Protein AF-A0A439TYH3-F1 (afdb_monomer_lite)

Radius of gyration: 12.87 Å; chains: 1; bounding box: 20×38×28 Å

Sequence (64 aa):
MAVGVCRIKDGWATRDSVWVRYGDGKELEMPVSEYEKKGYGPAVDDLSECPPNKGNVMPTGPKG

Foldseek 3Di:
DKAWAAWEDDVPDPWIWTWIADPVRDIDIDTLVVCVVVVHDDHHVPGHHDDPCPVPPPVPPPPD

Structure (mmCIF, N/CA/C/O backbone):
data_AF-A0A439TYH3-F1
#
_entry.id   AF-A0A439TYH3-F1
#
loop_
_atom_site.group_PDB
_atom_site.id
_atom_site.type_symbol
_atom_site.label_atom_id
_atom_site.label_alt_id
_atom_site.label_comp_id
_atom_site.label_asym_id
_atom_site.label_entity_id
_atom_site.label_seq_id
_atom_site.pdbx_PDB_ins_code
_atom_site.Cartn_x
_atom_site.Cartn_y
_atom_site.Cartn_z
_atom_site.occupancy
_atom_site.B_iso_or_equiv
_atom_site.auth_seq_id
_atom_site.auth_comp_id
_atom_site.auth_asym_id
_atom_site.auth_atom_id
_atom_site.pdbx_PDB_model_num
ATOM 1 N N . MET A 1 1 ? -5.099 7.239 12.306 1.00 69.62 1 MET A N 1
ATOM 2 C CA . MET A 1 1 ? -4.682 5.895 11.846 1.00 69.62 1 MET A CA 1
ATOM 3 C C . MET A 1 1 ? -4.170 6.030 10.420 1.00 69.62 1 MET A C 1
ATOM 5 O O . MET A 1 1 ? -4.691 6.88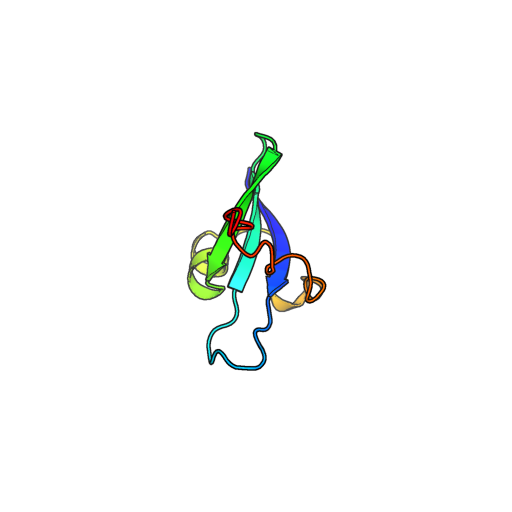7 9.713 1.00 69.62 1 MET A O 1
ATOM 9 N N . ALA A 1 2 ? -3.113 5.305 10.049 1.00 75.31 2 ALA A N 1
ATOM 10 C CA . ALA A 1 2 ? -2.628 5.268 8.669 1.00 75.31 2 ALA A CA 1
ATOM 11 C C . ALA A 1 2 ? -3.234 4.048 7.972 1.00 75.31 2 ALA A C 1
ATOM 13 O O . ALA A 1 2 ? -3.334 2.995 8.602 1.00 75.31 2 ALA A O 1
ATOM 14 N N . VAL A 1 3 ? -3.649 4.200 6.719 1.00 81.31 3 VAL A N 1
ATOM 15 C CA . VAL A 1 3 ? -4.222 3.115 5.910 1.00 81.31 3 VAL A CA 1
ATOM 16 C C . VAL A 1 3 ? -3.430 2.967 4.620 1.00 81.31 3 VAL A C 1
ATOM 18 O O . VAL A 1 3 ? -3.061 3.977 4.011 1.00 81.31 3 VAL A O 1
ATOM 21 N N . GLY A 1 4 ? -3.147 1.727 4.220 1.00 81.38 4 GLY A N 1
ATOM 22 C CA . GLY A 1 4 ? -2.546 1.448 2.918 1.00 81.38 4 GLY A CA 1
ATOM 23 C C . GLY A 1 4 ? -3.499 1.848 1.803 1.00 81.38 4 GLY A C 1
ATOM 24 O O . GLY A 1 4 ? -4.672 1.483 1.825 1.00 81.38 4 GLY A O 1
ATOM 25 N N . VAL A 1 5 ? -3.002 2.637 0.855 1.00 83.00 5 VAL A N 1
ATOM 26 C CA . VAL A 1 5 ? -3.783 3.144 -0.278 1.00 83.00 5 VAL A CA 1
ATOM 27 C C . VAL A 1 5 ? -3.500 2.315 -1.521 1.00 83.00 5 VAL A C 1
ATOM 29 O O . VAL A 1 5 ? -4.430 1.826 -2.153 1.00 83.00 5 VAL A O 1
ATOM 32 N N . CYS A 1 6 ? -2.227 2.173 -1.888 1.00 84.50 6 CYS A N 1
ATOM 33 C CA . CYS A 1 6 ? -1.817 1.428 -3.074 1.00 84.50 6 CYS A CA 1
ATOM 34 C C . CYS A 1 6 ? -0.325 1.066 -3.021 1.00 84.50 6 CYS A C 1
ATOM 36 O O . CYS A 1 6 ? 0.457 1.741 -2.343 1.00 84.50 6 CYS A O 1
ATOM 38 N N . ARG A 1 7 ? 0.064 0.009 -3.744 1.00 84.12 7 ARG A N 1
ATOM 39 C CA . ARG A 1 7 ? 1.460 -0.429 -3.895 1.00 84.12 7 ARG A CA 1
ATOM 40 C C . ARG A 1 7 ? 2.114 0.261 -5.093 1.00 84.12 7 ARG A C 1
ATOM 42 O O . ARG A 1 7 ? 1.553 0.273 -6.184 1.00 84.12 7 ARG A O 1
ATOM 49 N N . ILE A 1 8 ? 3.295 0.832 -4.920 1.00 82.50 8 ILE A N 1
ATOM 50 C CA . ILE A 1 8 ? 4.120 1.333 -6.016 1.00 82.50 8 ILE A CA 1
ATOM 51 C C . ILE A 1 8 ? 5.080 0.232 -6.422 1.00 82.50 8 ILE A C 1
ATOM 53 O O . ILE A 1 8 ? 5.947 -0.171 -5.644 1.00 82.50 8 ILE A O 1
ATOM 57 N N . LYS A 1 9 ? 4.943 -0.189 -7.674 1.00 72.69 9 LYS A N 1
ATOM 58 C CA . LYS A 1 9 ? 5.885 -1.070 -8.338 1.00 72.69 9 LYS A CA 1
ATOM 59 C C . LYS A 1 9 ? 6.682 -0.240 -9.327 1.00 72.69 9 LYS A C 1
ATOM 61 O O . LYS A 1 9 ? 6.226 0.030 -10.438 1.00 72.69 9 LYS A O 1
ATOM 66 N N . ASP A 1 10 ? 7.842 0.231 -8.898 1.00 67.69 10 ASP A N 1
ATOM 67 C CA . ASP A 1 10 ? 8.724 0.944 -9.806 1.00 67.69 10 ASP A CA 1
ATOM 68 C C . ASP A 1 10 ? 9.418 -0.091 -10.698 1.00 67.69 10 ASP A C 1
ATOM 70 O O . ASP A 1 10 ? 10.159 -0.946 -10.218 1.00 67.69 10 ASP A O 1
ATOM 74 N N . GLY A 1 11 ? 9.136 -0.064 -12.003 1.00 58.59 11 GLY A N 1
ATOM 75 C CA . GLY A 1 11 ? 9.654 -1.055 -12.957 1.00 58.59 11 GLY A CA 1
ATOM 76 C C . GLY A 1 11 ? 11.185 -1.094 -13.053 1.00 58.59 11 GLY A C 1
ATOM 77 O O . GLY A 1 11 ? 11.728 -2.010 -13.668 1.00 58.59 11 GLY A O 1
ATOM 78 N N . TRP A 1 12 ? 11.867 -0.116 -12.449 1.00 56.75 12 TRP A N 1
ATOM 79 C CA . TRP A 1 12 ? 13.320 0.002 -12.386 1.00 56.75 12 TRP A CA 1
ATOM 80 C C . TRP A 1 12 ? 13.894 -0.174 -10.975 1.00 56.75 12 TRP A C 1
ATOM 82 O O . TRP A 1 12 ? 15.103 -0.378 -10.845 1.00 56.75 12 TRP A O 1
ATOM 92 N N . ALA A 1 13 ? 13.073 -0.139 -9.920 1.00 54.47 13 ALA A N 1
ATOM 93 C CA . ALA A 1 13 ? 13.541 -0.329 -8.552 1.00 54.47 13 ALA A CA 1
ATOM 94 C C . ALA A 1 13 ? 13.261 -1.751 -8.058 1.00 54.47 13 ALA A C 1
ATOM 96 O O . ALA A 1 13 ? 12.151 -2.263 -8.112 1.00 54.47 13 ALA A O 1
ATOM 97 N N . THR A 1 14 ? 14.269 -2.377 -7.455 1.00 54.09 14 THR A N 1
ATOM 98 C CA . THR A 1 14 ? 14.160 -3.680 -6.770 1.00 54.09 14 THR A CA 1
ATOM 99 C C . THR A 1 14 ? 13.394 -3.591 -5.437 1.00 54.09 14 THR A C 1
ATOM 101 O O . THR A 1 14 ? 13.549 -4.450 -4.571 1.00 54.09 14 THR A O 1
ATOM 104 N N . ARG A 1 15 ? 12.654 -2.504 -5.200 1.00 62.25 15 ARG A N 1
ATOM 105 C CA . ARG A 1 15 ? 12.011 -2.199 -3.921 1.00 62.25 15 ARG A CA 1
ATOM 106 C C . ARG A 1 15 ? 10.592 -1.714 -4.163 1.00 62.25 15 ARG A C 1
ATOM 108 O O . ARG A 1 15 ? 10.398 -0.634 -4.710 1.00 62.25 15 ARG A O 1
ATOM 115 N N . ASP A 1 16 ? 9.633 -2.511 -3.710 1.00 78.19 16 ASP A N 1
ATOM 116 C CA . ASP A 1 16 ? 8.231 -2.131 -3.637 1.00 78.19 16 ASP A CA 1
ATOM 117 C C . ASP A 1 16 ? 8.013 -1.123 -2.495 1.00 78.19 16 ASP A C 1
ATOM 119 O O . ASP A 1 16 ? 8.496 -1.293 -1.364 1.00 78.19 16 ASP A O 1
ATOM 123 N N . SER A 1 17 ? 7.249 -0.075 -2.790 1.00 84.75 17 SER A N 1
ATOM 124 C CA . SER A 1 17 ? 6.810 0.935 -1.823 1.00 84.75 17 SER A CA 1
ATOM 125 C C . SER A 1 17 ? 5.286 0.932 -1.720 1.00 84.75 17 SER A C 1
ATOM 127 O O . SER A 1 17 ? 4.586 0.394 -2.569 1.00 84.75 17 SER A O 1
ATOM 129 N N . VAL A 1 18 ? 4.738 1.537 -0.674 1.00 87.00 18 VAL A N 1
ATOM 130 C CA . VAL A 1 18 ? 3.301 1.670 -0.425 1.00 87.00 18 VAL A CA 1
ATOM 131 C C . VAL A 1 18 ? 2.996 3.121 -0.104 1.00 87.00 18 VAL A C 1
ATOM 133 O O . VAL A 1 18 ? 3.673 3.736 0.720 1.00 87.00 18 VAL A O 1
ATOM 136 N N . TRP A 1 19 ? 1.946 3.661 -0.717 1.00 87.38 19 TRP A N 1
ATOM 137 C CA . TRP A 1 19 ? 1.373 4.927 -0.276 1.00 87.38 19 TRP A CA 1
ATOM 138 C C . TRP A 1 19 ? 0.440 4.682 0.892 1.00 87.38 19 TRP A C 1
ATOM 140 O O . TRP A 1 19 ? -0.532 3.934 0.774 1.00 87.38 19 TRP A O 1
ATOM 150 N N . VAL A 1 20 ? 0.719 5.333 2.014 1.00 87.75 20 VAL A N 1
ATOM 151 C CA . VAL A 1 20 ? -0.152 5.331 3.185 1.00 87.75 20 VAL A CA 1
ATOM 152 C C . VAL A 1 20 ? -0.804 6.686 3.352 1.00 87.75 20 VAL A C 1
ATOM 154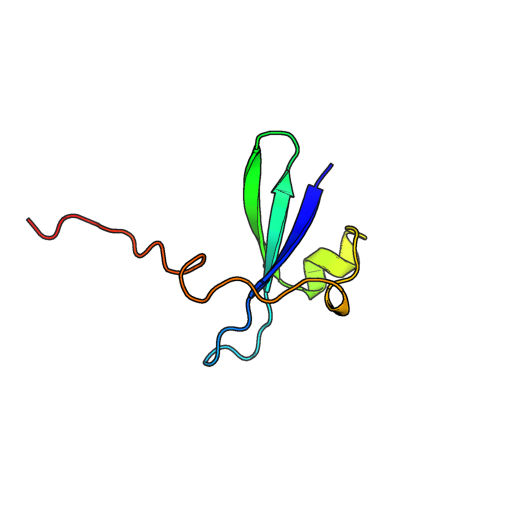 O O . VAL A 1 20 ? -0.151 7.719 3.226 1.00 87.75 20 VAL A O 1
ATOM 157 N N . ARG A 1 21 ? -2.096 6.696 3.675 1.00 85.94 21 ARG A N 1
ATOM 158 C CA . ARG A 1 21 ? -2.824 7.919 4.010 1.00 85.94 21 ARG A CA 1
ATOM 159 C C . ARG A 1 21 ? -3.060 7.989 5.505 1.00 85.94 21 ARG A C 1
ATOM 161 O O . ARG A 1 21 ? -3.636 7.079 6.098 1.00 85.94 21 ARG A O 1
ATOM 168 N N . TYR A 1 22 ? -2.636 9.087 6.108 1.00 85.38 22 TYR A N 1
ATOM 169 C CA . TYR A 1 22 ? -2.877 9.405 7.506 1.00 85.38 22 TYR A CA 1
ATOM 170 C C . TYR A 1 22 ? -4.202 10.156 7.664 1.00 85.38 22 TYR A C 1
ATOM 172 O O . TYR A 1 22 ? -4.671 10.828 6.747 1.00 85.38 22 TYR A O 1
ATOM 180 N N . GLY A 1 23 ? -4.791 10.085 8.861 1.00 78.31 23 GLY A N 1
ATOM 181 C CA . GLY A 1 23 ? -6.063 10.753 9.185 1.00 78.31 23 GLY A CA 1
ATOM 182 C C . GLY A 1 23 ? -6.069 12.279 9.010 1.00 78.31 23 GLY A C 1
ATOM 183 O O . GLY A 1 23 ? -7.136 12.864 8.898 1.00 78.31 23 GLY A O 1
ATOM 184 N N . ASP A 1 24 ? -4.895 12.907 8.923 1.00 82.56 24 ASP A N 1
ATOM 185 C CA . ASP A 1 24 ? -4.706 14.334 8.612 1.00 82.56 24 ASP A CA 1
ATOM 186 C C . ASP A 1 24 ? -4.847 14.642 7.104 1.00 82.56 24 ASP A C 1
ATOM 188 O O . ASP A 1 24 ? -4.603 15.752 6.648 1.00 82.56 24 ASP A O 1
ATOM 192 N N . GLY A 1 25 ? -5.162 13.633 6.285 1.00 80.19 25 GLY A N 1
ATOM 193 C CA . GLY A 1 25 ? -5.212 13.742 4.829 1.00 80.19 25 GLY A CA 1
ATOM 194 C C . GLY A 1 25 ? -3.844 13.652 4.152 1.00 80.19 25 GLY A C 1
ATOM 195 O O . GLY A 1 25 ? -3.808 13.447 2.942 1.00 80.19 25 GLY A O 1
ATOM 196 N N . LYS A 1 26 ? -2.746 13.731 4.914 1.00 82.69 26 LYS A N 1
ATOM 197 C CA . LYS A 1 26 ? -1.379 13.526 4.423 1.00 82.69 26 LYS A CA 1
ATOM 198 C C . LYS A 1 26 ? -1.189 12.114 3.893 1.00 82.69 26 LYS A C 1
ATOM 200 O O . LYS A 1 26 ? -1.518 11.141 4.570 1.00 82.69 26 LYS A O 1
ATOM 205 N N . GLU A 1 27 ? -0.602 12.019 2.717 1.00 86.50 27 GLU A N 1
ATOM 206 C CA . GLU A 1 27 ? -0.159 10.766 2.134 1.00 86.50 27 GLU A CA 1
ATOM 207 C C . GLU A 1 27 ? 1.378 10.707 2.171 1.00 86.50 27 GLU A C 1
ATOM 209 O O . GLU A 1 27 ? 2.044 11.725 1.977 1.00 86.50 27 GLU A O 1
ATOM 214 N N . LEU A 1 28 ? 1.938 9.537 2.469 1.00 84.88 28 LEU A N 1
ATOM 215 C CA . LEU A 1 28 ? 3.380 9.317 2.526 1.00 84.88 28 LEU A CA 1
ATOM 216 C C . LEU A 1 28 ? 3.720 8.015 1.815 1.00 84.88 28 LEU A C 1
ATOM 218 O O . LEU A 1 28 ? 3.048 7.002 2.005 1.00 84.88 28 LEU A O 1
ATOM 222 N N . GLU A 1 29 ? 4.800 8.035 1.051 1.00 86.00 29 GLU A N 1
ATOM 223 C CA . GLU A 1 29 ? 5.411 6.815 0.554 1.00 86.00 29 GLU A CA 1
ATOM 224 C C . GLU A 1 29 ? 6.253 6.161 1.651 1.00 86.00 29 GLU A C 1
ATOM 226 O O . GLU A 1 29 ? 7.101 6.803 2.275 1.00 86.00 29 GLU A O 1
ATOM 231 N N . MET A 1 30 ? 6.046 4.868 1.870 1.00 85.44 30 MET A N 1
ATOM 232 C CA . MET A 1 30 ? 6.894 4.075 2.745 1.00 85.44 30 MET A CA 1
ATOM 233 C C . MET A 1 30 ? 7.243 2.732 2.103 1.00 85.44 30 MET A C 1
ATOM 235 O O . MET A 1 30 ? 6.425 2.180 1.373 1.00 85.44 30 MET A O 1
ATOM 239 N N . PRO A 1 31 ? 8.413 2.150 2.396 1.00 87.06 31 PRO A N 1
ATOM 240 C CA . PRO A 1 31 ? 8.754 0.827 1.889 1.00 87.06 31 PRO A CA 1
ATOM 241 C C . PRO A 1 31 ? 7.824 -0.246 2.472 1.00 87.06 31 PRO A C 1
ATOM 243 O O . PRO A 1 31 ? 7.449 -0.174 3.648 1.00 87.06 31 PRO A O 1
ATOM 246 N N . VAL A 1 32 ? 7.515 -1.277 1.675 1.00 85.69 32 VAL A N 1
ATOM 247 C CA . VAL A 1 32 ? 6.660 -2.415 2.077 1.00 85.69 32 VAL A CA 1
ATOM 248 C C . VAL A 1 32 ? 7.096 -3.013 3.415 1.00 85.69 32 VAL A C 1
ATOM 250 O O . VAL A 1 32 ? 6.274 -3.195 4.307 1.00 85.69 32 VAL A O 1
ATOM 253 N N . SER A 1 33 ? 8.401 -3.208 3.620 1.00 86.56 33 SER A N 1
ATOM 254 C CA . SER A 1 33 ? 8.921 -3.774 4.871 1.00 86.56 33 SER A CA 1
ATOM 255 C C . SER A 1 33 ? 8.575 -2.942 6.110 1.00 86.56 33 SER A C 1
ATOM 257 O O . SER A 1 33 ? 8.384 -3.493 7.191 1.00 86.56 33 SER A O 1
ATOM 259 N N . GLU A 1 34 ? 8.501 -1.614 5.989 1.00 86.94 34 GLU A N 1
ATOM 260 C CA . GLU A 1 34 ? 8.092 -0.752 7.102 1.00 86.94 34 GLU A CA 1
ATOM 261 C C . GLU A 1 34 ? 6.568 -0.726 7.260 1.00 86.94 34 GLU A C 1
ATOM 263 O O . GLU A 1 34 ? 6.078 -0.653 8.386 1.00 86.94 34 GLU A O 1
ATOM 268 N N . TYR A 1 35 ? 5.816 -0.823 6.162 1.00 86.44 35 TYR A N 1
ATOM 269 C CA . TYR A 1 35 ? 4.358 -0.949 6.189 1.00 86.44 35 TYR A CA 1
ATOM 270 C C . TYR A 1 35 ? 3.917 -2.199 6.966 1.00 86.44 35 TYR A C 1
ATOM 272 O O . TYR A 1 35 ? 3.101 -2.108 7.887 1.00 86.44 35 TYR A O 1
ATOM 280 N N . GLU A 1 36 ? 4.525 -3.346 6.652 1.00 85.56 36 GLU A N 1
ATOM 281 C CA . GLU A 1 36 ? 4.252 -4.626 7.310 1.00 85.56 36 GLU A CA 1
ATOM 282 C C . GLU A 1 36 ? 4.679 -4.616 8.780 1.00 85.56 36 GLU A C 1
ATOM 284 O O . GLU A 1 36 ? 3.904 -5.016 9.648 1.00 85.56 36 GLU A O 1
ATOM 289 N N . LYS A 1 37 ? 5.866 -4.073 9.098 1.00 88.06 37 LYS A N 1
ATOM 290 C CA . LYS A 1 37 ? 6.313 -3.907 10.494 1.00 88.06 37 LYS A CA 1
ATOM 291 C C . LYS A 1 37 ? 5.361 -3.057 11.326 1.00 88.06 37 LYS A C 1
ATOM 293 O O . LYS A 1 37 ? 5.219 -3.297 12.523 1.00 88.06 37 LYS A O 1
ATOM 298 N N . LYS A 1 38 ? 4.754 -2.031 10.724 1.00 86.19 38 LYS A N 1
ATOM 299 C CA . LYS A 1 38 ? 3.792 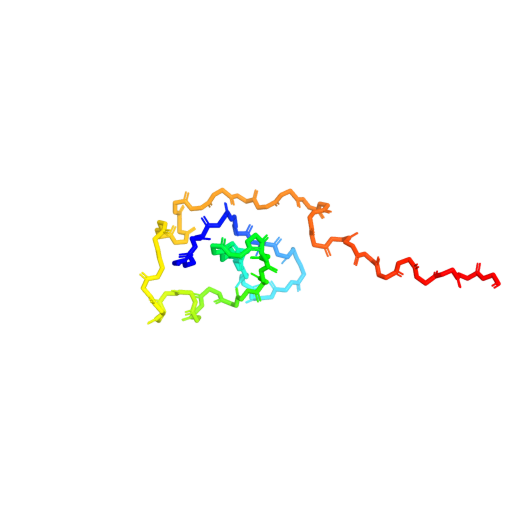-1.169 11.418 1.00 86.19 38 LYS A CA 1
ATOM 300 C C . LYS A 1 38 ? 2.413 -1.811 11.562 1.00 86.19 38 LYS A C 1
ATOM 302 O O . LYS A 1 38 ? 1.594 -1.263 12.298 1.00 86.19 38 LYS A O 1
ATOM 307 N N . GLY A 1 39 ? 2.165 -2.949 10.911 1.00 84.38 39 GLY A N 1
ATOM 308 C CA . GLY A 1 39 ? 0.889 -3.657 10.977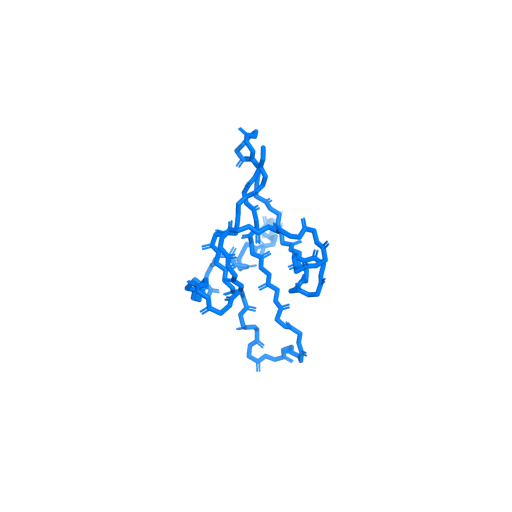 1.00 84.38 39 GLY A CA 1
ATOM 309 C C . GLY A 1 39 ? -0.262 -2.844 10.387 1.00 84.38 39 GLY A C 1
ATOM 310 O O . GLY A 1 39 ? -1.380 -2.895 10.899 1.00 84.38 39 GLY A O 1
ATOM 311 N N . TYR A 1 40 ? 0.013 -2.035 9.361 1.00 84.00 40 TYR A N 1
ATOM 312 C CA . TYR A 1 40 ? -1.029 -1.293 8.660 1.00 84.00 40 TYR A CA 1
ATOM 313 C C . TYR A 1 40 ? -1.921 -2.243 7.853 1.00 84.00 40 TYR A C 1
ATOM 315 O O . TYR A 1 40 ? -1.460 -3.244 7.312 1.00 84.00 40 TYR A O 1
ATOM 323 N N . GLY A 1 41 ? -3.215 -1.928 7.802 1.00 79.31 41 GLY A N 1
ATOM 324 C CA . GLY A 1 41 ? -4.212 -2.704 7.069 1.00 79.31 41 GLY A CA 1
ATOM 325 C C . GLY A 1 41 ? -4.777 -1.914 5.888 1.00 79.31 41 GLY A C 1
ATOM 326 O O . GLY A 1 41 ? -4.937 -0.690 6.014 1.00 79.31 41 GLY A O 1
ATOM 327 N N . PRO A 1 42 ? -5.118 -2.581 4.768 1.00 82.56 42 PRO A N 1
ATOM 328 C CA . PRO A 1 42 ? -5.015 -4.031 4.483 1.00 82.56 42 PRO A CA 1
ATOM 329 C C . PRO A 1 42 ? -3.581 -4.502 4.139 1.00 82.56 42 PRO A C 1
ATOM 331 O O . PRO A 1 42 ? -2.676 -3.678 4.051 1.00 82.56 42 PRO A O 1
ATOM 334 N N . ALA A 1 43 ? -3.345 -5.812 3.987 1.00 83.88 43 ALA A N 1
ATOM 335 C CA . ALA A 1 43 ? -2.024 -6.349 3.622 1.00 83.88 43 ALA A CA 1
ATOM 336 C C . ALA A 1 43 ? -1.542 -5.801 2.267 1.00 83.88 43 ALA A C 1
ATOM 338 O O . ALA A 1 43 ? -2.355 -5.459 1.413 1.00 83.88 43 ALA A O 1
ATOM 339 N N . VAL A 1 44 ? -0.224 -5.735 2.050 1.00 82.44 44 VAL A N 1
ATOM 340 C CA . VAL A 1 44 ? 0.346 -5.159 0.816 1.00 82.44 44 VAL A CA 1
ATOM 341 C C . VAL A 1 44 ? -0.095 -5.907 -0.441 1.00 82.44 44 VAL A C 1
ATOM 343 O O . VAL A 1 44 ? -0.352 -5.270 -1.459 1.00 82.44 44 VAL A O 1
ATOM 346 N N . ASP A 1 45 ? -0.236 -7.229 -0.372 1.00 82.81 45 ASP A N 1
ATOM 347 C CA . ASP A 1 45 ? -0.751 -8.041 -1.481 1.00 82.81 45 ASP A CA 1
ATOM 348 C C . ASP A 1 45 ? -2.211 -7.727 -1.846 1.00 82.81 45 ASP A C 1
ATOM 350 O O . ASP A 1 45 ? -2.598 -7.872 -3.003 1.00 82.81 45 ASP A O 1
ATOM 354 N N . ASP A 1 46 ? -3.000 -7.240 -0.885 1.00 87.00 46 ASP A N 1
ATOM 355 C CA . ASP A 1 46 ? -4.378 -6.783 -1.096 1.00 87.00 46 ASP A CA 1
ATOM 356 C C . ASP A 1 46 ? -4.439 -5.356 -1.670 1.00 87.00 46 ASP A C 1
ATOM 358 O O . ASP A 1 46 ? -5.481 -4.904 -2.153 1.00 87.00 46 ASP A O 1
ATOM 362 N N . LEU A 1 47 ? -3.329 -4.611 -1.629 1.00 83.75 47 LEU A N 1
ATOM 363 C CA . LEU A 1 47 ? -3.276 -3.262 -2.177 1.00 83.75 47 LEU A CA 1
ATOM 364 C C . LEU A 1 47 ? -3.173 -3.304 -3.702 1.00 83.75 47 LEU A C 1
ATOM 366 O O . LEU A 1 47 ? -2.291 -3.931 -4.289 1.00 83.75 47 LEU A O 1
ATOM 370 N N . SER A 1 48 ? -4.047 -2.539 -4.355 1.00 83.06 48 SER A N 1
ATOM 371 C CA . SER A 1 48 ? -3.966 -2.306 -5.798 1.00 83.06 48 SER A CA 1
ATOM 372 C C . SER A 1 48 ? -2.693 -1.538 -6.166 1.00 83.06 48 SER A C 1
ATOM 374 O O . SER A 1 48 ? -2.168 -0.762 -5.365 1.00 83.06 48 SER A O 1
ATOM 376 N N . GLU A 1 49 ? -2.204 -1.718 -7.393 1.00 81.06 49 GLU A N 1
ATOM 377 C CA . GLU A 1 49 ? -1.066 -0.949 -7.910 1.00 81.06 49 GLU A CA 1
ATOM 378 C C . GLU A 1 49 ? -1.431 0.531 -8.037 1.00 81.06 49 GLU A C 1
ATOM 380 O O . GLU A 1 49 ? -2.466 0.888 -8.605 1.00 81.06 49 GLU A O 1
ATOM 385 N N . CYS A 1 50 ? -0.583 1.404 -7.489 1.00 77.19 50 CYS A N 1
ATOM 386 C CA . CYS A 1 50 ? -0.712 2.833 -7.688 1.00 77.19 50 CYS A CA 1
ATOM 387 C C . CYS A 1 50 ? -0.587 3.115 -9.189 1.00 77.19 50 CYS A C 1
ATOM 389 O O . CYS A 1 50 ? 0.286 2.548 -9.853 1.00 77.19 50 CYS A O 1
ATOM 391 N N . PRO A 1 51 ? -1.414 4.019 -9.740 1.00 68.31 51 PRO A N 1
ATOM 392 C CA . PRO A 1 51 ? -1.260 4.415 -11.125 1.00 68.31 51 PRO A CA 1
ATOM 393 C C . PRO A 1 51 ? 0.148 5.003 -11.325 1.00 68.31 51 PRO A C 1
ATOM 395 O O . PRO A 1 51 ? 0.619 5.751 -10.461 1.00 68.31 51 PRO A O 1
ATOM 398 N N . PRO A 1 52 ? 0.803 4.743 -12.471 1.00 59.03 52 PRO A N 1
ATOM 399 C CA . PRO A 1 52 ? 2.188 5.154 -12.737 1.00 59.03 52 PRO A CA 1
ATOM 400 C C . PRO A 1 52 ? 2.417 6.678 -12.669 1.00 59.03 52 PRO A C 1
ATOM 402 O O . PRO A 1 5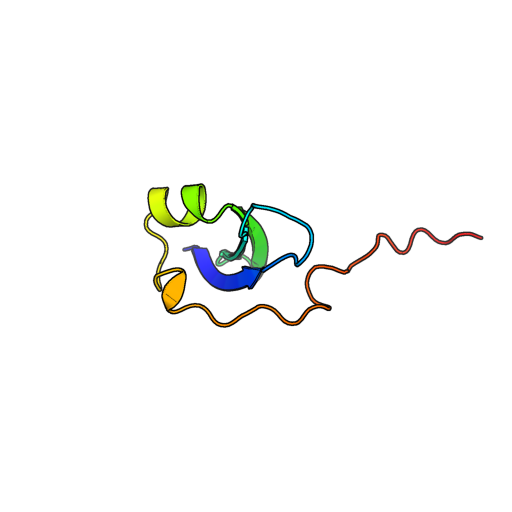2 ? 3.551 7.138 -12.631 1.00 59.03 52 PRO A O 1
ATOM 405 N N . ASN A 1 53 ? 1.344 7.472 -12.609 1.00 54.09 53 ASN A N 1
ATOM 406 C CA . ASN A 1 53 ? 1.374 8.928 -12.474 1.00 54.09 53 ASN A CA 1
ATOM 407 C C . ASN A 1 53 ? 1.207 9.457 -11.039 1.00 54.09 53 ASN A C 1
ATOM 409 O O . ASN A 1 53 ? 1.273 10.668 -10.852 1.00 54.09 53 ASN A O 1
ATOM 413 N N . LYS A 1 54 ? 0.990 8.613 -10.018 1.00 54.78 54 LYS A N 1
ATOM 414 C CA . LYS A 1 54 ? 0.885 9.106 -8.628 1.00 54.78 54 LYS A CA 1
ATOM 415 C C . LYS A 1 54 ? 2.250 9.424 -8.002 1.00 54.78 54 LYS A C 1
ATOM 417 O O . LYS A 1 54 ? 2.340 10.369 -7.230 1.00 54.78 54 LYS A O 1
ATOM 422 N N . GLY A 1 55 ? 3.299 8.680 -8.366 1.00 48.34 55 GLY A N 1
ATOM 423 C CA . GLY A 1 55 ? 4.681 8.944 -7.933 1.00 48.34 55 GLY A CA 1
ATOM 424 C C . GLY A 1 55 ? 5.415 9.976 -8.796 1.00 48.34 55 GLY A C 1
ATOM 425 O O . GLY A 1 55 ? 6.428 10.523 -8.378 1.00 48.34 55 GLY A O 1
ATOM 426 N N . ASN A 1 56 ? 4.878 10.298 -9.977 1.00 45.00 56 ASN A N 1
ATOM 427 C CA . ASN A 1 56 ? 5.472 11.252 -10.909 1.00 45.00 56 ASN A CA 1
ATOM 428 C C . ASN A 1 56 ? 4.9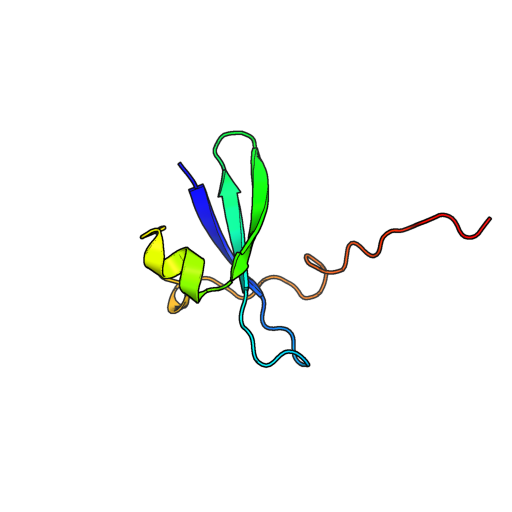10 12.670 -10.726 1.00 45.00 56 ASN A C 1
ATOM 430 O O . ASN A 1 56 ? 4.699 13.402 -11.693 1.00 45.00 56 ASN A O 1
ATOM 434 N N . VAL A 1 57 ? 4.737 13.099 -9.472 1.00 48.47 57 VAL A N 1
ATOM 435 C CA . VAL A 1 57 ? 4.979 14.510 -9.154 1.00 48.47 57 VAL A CA 1
ATOM 436 C C . VAL A 1 57 ? 6.487 14.724 -9.241 1.00 48.47 57 VAL A C 1
ATOM 438 O O . VAL A 1 57 ? 7.202 14.839 -8.250 1.00 48.47 57 VAL A O 1
ATOM 441 N N . MET A 1 58 ? 6.986 14.758 -10.479 1.00 42.22 58 MET A N 1
ATOM 442 C CA . MET A 1 58 ? 8.210 15.480 -10.795 1.00 42.22 58 MET A CA 1
ATOM 443 C C . MET A 1 58 ? 8.122 16.799 -10.013 1.00 42.22 58 MET A C 1
ATOM 445 O O . MET A 1 58 ? 7.050 17.419 -10.052 1.00 42.22 58 MET A O 1
ATOM 449 N N . PRO A 1 59 ? 9.163 17.275 -9.311 1.00 42.59 59 PRO A N 1
ATOM 450 C CA . PRO A 1 59 ? 9.184 18.681 -8.980 1.00 42.59 59 PRO A CA 1
ATOM 451 C C . PRO A 1 59 ? 9.089 19.391 -10.330 1.00 42.59 59 PRO A C 1
ATOM 453 O O . PRO A 1 59 ? 10.058 19.443 -11.085 1.00 42.59 59 PRO A O 1
ATOM 456 N N . THR A 1 60 ? 7.913 19.914 -10.673 1.00 49.72 60 THR A N 1
ATOM 457 C CA . THR A 1 60 ? 7.785 20.994 -11.639 1.00 49.72 60 THR A CA 1
ATOM 458 C C . THR A 1 60 ? 8.439 22.196 -10.972 1.00 49.72 60 THR A C 1
ATOM 460 O O . THR A 1 60 ? 7.776 23.136 -10.547 1.00 49.72 60 THR A O 1
ATOM 463 N N . GLY A 1 61 ? 9.762 22.132 -10.805 1.00 40.59 61 GLY A N 1
ATOM 464 C CA . GLY A 1 61 ? 10.565 23.324 -10.783 1.00 40.59 61 GLY A CA 1
ATOM 465 C C . GLY A 1 61 ? 10.258 24.008 -12.107 1.00 40.59 61 GLY A C 1
ATOM 466 O O . GLY A 1 61 ? 10.373 23.359 -13.155 1.00 40.59 61 GLY A O 1
ATOM 467 N N . PRO A 1 62 ? 9.803 25.264 -12.107 1.00 49.56 62 PRO A N 1
ATOM 468 C CA . PRO A 1 62 ? 9.832 26.010 -13.340 1.00 49.56 62 PRO A CA 1
ATOM 469 C C . PRO A 1 62 ? 11.303 26.059 -13.772 1.00 49.56 62 PRO A C 1
ATOM 471 O O . PRO A 1 62 ? 12.153 26.633 -13.097 1.00 49.56 62 PRO A O 1
ATOM 474 N N . LYS A 1 63 ? 11.624 25.394 -14.885 1.00 47.91 63 LYS A N 1
ATOM 475 C CA . LYS A 1 63 ? 12.689 25.879 -15.756 1.00 47.91 63 LYS A CA 1
ATOM 476 C C . LYS A 1 63 ? 12.110 27.133 -16.407 1.00 47.91 63 LYS A C 1
ATOM 478 O O . LYS A 1 63 ? 11.295 27.014 -17.318 1.00 47.91 63 LYS A O 1
ATOM 483 N N . GLY A 1 64 ? 12.472 28.296 -15.883 1.00 35.75 64 GLY A N 1
ATOM 484 C CA . GLY A 1 64 ? 12.069 29.604 -16.391 1.00 35.75 64 GLY A CA 1
ATOM 485 C C . GLY A 1 64 ? 12.747 30.701 -15.607 1.00 35.75 64 GLY A C 1
ATOM 486 O O . GLY A 1 64 ? 12.396 30.830 -14.417 1.00 35.75 64 GLY A O 1
#

Secondary structure (DSSP, 8-state):
-EEEEEEE--TT-S--EEEEEETTS-EEEEEHHHHHHTT-SS-GGGSPBPPTTSS---------

pLDDT: mean 73.46, std 15.57, range [35.75, 88.06]